Protein AF-A0A945N9F7-F1 (afdb_monomer)

Foldseek 3Di:
DDDDPVVVVVVLVVVLVVLLVLLLVLLLVLVVQQPPDWDDPDPDTHRPSVVSPVSNVVSLVCCCVSVNDVVSVVSVVVSVVVNVVVVVVVVVVVVDDDDPDDDPVQKDADPDWDADPVRDTDHGIDGPDDD

Solvent-accessible surface area (backbone atoms only — not comparable to full-atom values): 7614 Å² total; per-residue (Å²): 135,81,80,54,72,67,61,55,52,55,51,51,52,52,51,49,51,52,46,49,50,52,29,43,50,32,58,49,46,25,64,59,33,46,77,74,38,72,44,75,63,78,99,41,81,42,48,53,19,60,68,34,49,66,53,33,50,52,36,46,52,52,38,26,72,78,66,32,58,72,55,32,53,49,52,53,52,51,44,52,52,50,45,54,50,53,52,48,51,54,50,51,58,69,71,45,80,78,72,86,73,70,58,75,89,52,41,48,75,42,95,57,74,45,77,45,101,85,74,49,71,52,62,55,64,44,69,79,70,85,128

Nearest PDB structures (foldseek):
  8uwu-assembly1_B  TM=6.176E-01  e=3.995E+00  Escherichia coli
  4e2l-assembly1_I  TM=3.633E-01  e=7.028E+00  Escherichia coli O157:H7

Secondary structure (DSSP, 8-state):
-PPPHHHHHHHHHHHHHHHHHHHHHHHHHHHHHHHH-EEEETTEEEEGGGTHHHHHHHHHHHHHHHH-HHHHHHHHHHHHHHHHHHHHHHHHHHHSPPPS---TTTEEEPSS-EE-TTS-EE-SEEES---

Mean predicted aligned error: 11.79 Å

Radius of gyration: 23.75 Å; Cα contacts (8 Å, |Δi|>4): 106; chains: 1; bounding box: 60×36×59 Å

pLDDT: mean 80.87, std 8.67, range [51.22, 93.62]

Structure (mmCIF, N/CA/C/O backbone):
data_AF-A0A945N9F7-F1
#
_entry.id   AF-A0A945N9F7-F1
#
loop_
_atom_site.group_PDB
_atom_site.id
_atom_site.type_symbol
_atom_site.label_atom_id
_atom_site.label_alt_id
_atom_site.label_comp_id
_atom_site.label_asym_id
_atom_site.label_entity_id
_atom_site.label_seq_id
_atom_site.pdbx_PDB_ins_code
_atom_site.Cartn_x
_atom_site.Cartn_y
_atom_site.Cartn_z
_atom_site.occupancy
_atom_site.B_iso_or_equiv
_atom_site.auth_seq_id
_atom_site.auth_comp_id
_atom_site.auth_asym_id
_atom_site.auth_atom_id
_atom_site.pdbx_PDB_model_num
ATOM 1 N N . MET A 1 1 ? -15.989 24.067 27.608 1.00 60.91 1 MET A N 1
ATOM 2 C CA . MET A 1 1 ? -16.682 23.944 26.306 1.00 60.91 1 MET A CA 1
ATOM 3 C C . MET A 1 1 ? -16.408 22.543 25.768 1.00 60.91 1 MET A C 1
ATOM 5 O O . MET A 1 1 ? -15.285 22.273 25.368 1.00 60.91 1 MET A O 1
ATOM 9 N N . GLN A 1 2 ? -17.352 21.604 25.900 1.00 61.91 2 GLN A N 1
ATOM 10 C CA . GLN A 1 2 ? -17.153 20.230 25.415 1.00 61.91 2 GLN A CA 1
ATOM 11 C C . GLN A 1 2 ? -17.240 20.205 23.879 1.00 61.91 2 GLN A C 1
ATOM 13 O O . GLN A 1 2 ? -18.106 20.884 23.323 1.00 61.91 2 GLN A O 1
ATOM 18 N N . PRO A 1 3 ? -16.367 19.462 23.179 1.00 65.94 3 PRO A N 1
ATOM 19 C CA . PRO A 1 3 ? -16.443 19.357 21.728 1.00 65.94 3 PRO A CA 1
ATOM 20 C C . PRO A 1 3 ? -17.775 18.716 21.317 1.00 65.94 3 PRO A C 1
ATOM 22 O O . PRO A 1 3 ? -18.186 17.701 21.880 1.00 65.94 3 PRO A O 1
ATOM 25 N N . SER A 1 4 ? -18.454 19.299 20.325 1.00 77.94 4 SER A N 1
ATOM 26 C CA . SER A 1 4 ? -19.686 18.729 19.771 1.00 77.94 4 SER A CA 1
ATOM 27 C C . SER A 1 4 ? -19.422 17.333 19.193 1.00 77.94 4 SER A C 1
ATOM 29 O O . SER A 1 4 ? -18.360 17.082 18.615 1.00 77.94 4 SER A O 1
ATOM 31 N N . LYS A 1 5 ? -20.394 16.414 19.315 1.00 76.38 5 LYS A N 1
ATOM 32 C CA . LYS A 1 5 ? -20.281 15.018 18.838 1.00 76.38 5 LYS A CA 1
ATOM 33 C C . LYS A 1 5 ? -19.802 14.926 17.379 1.00 76.38 5 LYS A C 1
ATOM 35 O O . LYS A 1 5 ? -19.005 14.052 17.051 1.00 76.38 5 LYS A O 1
ATOM 40 N N . THR A 1 6 ? -20.203 15.873 16.533 1.00 78.06 6 THR A N 1
ATOM 41 C CA . THR A 1 6 ? -19.790 15.985 15.125 1.00 78.06 6 THR A CA 1
ATOM 42 C C . THR A 1 6 ? -18.280 16.179 14.963 1.00 78.06 6 THR A C 1
ATOM 44 O O . THR A 1 6 ? -17.656 15.543 14.118 1.00 78.06 6 THR A O 1
ATOM 47 N N . THR A 1 7 ? -17.659 16.995 15.818 1.00 79.75 7 THR A N 1
ATOM 48 C CA . THR A 1 7 ? -16.208 17.250 15.784 1.00 79.75 7 THR A CA 1
ATOM 49 C C . THR A 1 7 ? -15.402 15.985 16.095 1.00 79.75 7 THR A 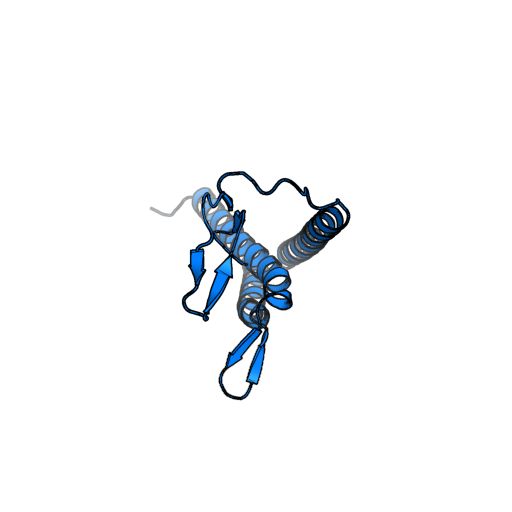C 1
ATOM 51 O O . THR A 1 7 ? -14.342 15.761 15.509 1.00 79.75 7 THR A O 1
ATOM 54 N N . LEU A 1 8 ? -15.905 15.131 16.993 1.00 80.38 8 LEU A N 1
ATOM 55 C CA . LEU A 1 8 ? -15.260 13.861 17.343 1.00 80.38 8 LEU A CA 1
ATOM 56 C C . LEU A 1 8 ? -15.339 12.839 16.200 1.00 80.38 8 LEU A C 1
ATOM 58 O O . LEU A 1 8 ? -14.358 12.142 15.942 1.00 80.38 8 LEU A O 1
ATOM 62 N N . LEU A 1 9 ? -16.468 12.782 15.487 1.00 82.12 9 LEU A N 1
ATOM 63 C CA . LEU A 1 9 ? -16.639 11.898 14.328 1.00 82.12 9 LEU A CA 1
ATOM 64 C C . LEU A 1 9 ? -15.678 12.265 13.193 1.00 82.12 9 LEU A C 1
ATOM 66 O O . LEU A 1 9 ? -14.952 11.400 12.709 1.00 82.12 9 LEU A O 1
ATOM 70 N N . ILE A 1 10 ? -15.578 13.555 12.859 1.00 83.69 10 ILE A N 1
ATOM 71 C CA . ILE A 1 10 ? -14.668 14.050 11.815 1.00 83.69 10 ILE A CA 1
ATOM 72 C C . ILE A 1 10 ? -13.206 13.704 12.139 1.00 83.69 10 ILE A C 1
ATOM 74 O O . ILE A 1 10 ? -12.439 13.327 11.256 1.00 83.69 10 ILE A O 1
ATOM 78 N N . ARG A 1 11 ? -12.791 13.822 13.408 1.00 84.31 11 ARG A N 1
ATOM 79 C CA . ARG A 1 11 ? -11.426 13.460 13.827 1.00 84.31 11 ARG A CA 1
ATOM 80 C C . ARG A 1 11 ? -11.163 11.963 13.674 1.00 84.31 11 ARG A C 1
ATOM 82 O O . ARG A 1 11 ? -10.102 11.598 13.176 1.00 84.31 11 ARG A O 1
ATOM 89 N N . ARG A 1 12 ? -12.123 11.111 14.049 1.00 84.44 12 ARG A N 1
ATOM 90 C CA . ARG A 1 12 ? -12.023 9.655 13.850 1.00 84.44 12 ARG A CA 1
ATOM 91 C C . ARG A 1 12 ? -11.930 9.298 12.370 1.00 84.44 12 ARG A C 1
ATOM 93 O O . ARG A 1 12 ? -11.082 8.503 12.000 1.00 84.44 12 ARG A O 1
ATOM 100 N N . GLU A 1 13 ? -12.728 9.911 11.505 1.00 85.88 13 GLU A N 1
ATOM 101 C CA . GLU A 1 13 ? -12.643 9.644 10.063 1.00 85.88 13 GLU A CA 1
ATOM 102 C C . GLU A 1 13 ? -11.305 10.074 9.457 1.00 85.88 13 GLU A C 1
ATOM 104 O O . GLU A 1 13 ? -10.738 9.337 8.654 1.00 85.88 13 GLU A O 1
ATOM 109 N N . ARG A 1 14 ? -10.738 11.211 9.881 1.00 87.19 14 ARG A N 1
ATOM 110 C CA . ARG A 1 14 ? -9.391 11.610 9.439 1.00 87.19 14 ARG A CA 1
ATOM 111 C C . ARG A 1 14 ? -8.326 10.611 9.870 1.00 87.19 14 ARG A C 1
ATOM 113 O O . ARG A 1 14 ? -7.492 10.235 9.056 1.00 87.19 14 ARG A O 1
ATOM 120 N N . VAL A 1 15 ? -8.355 10.170 11.129 1.00 86.44 15 VAL A N 1
ATOM 121 C CA . VAL A 1 15 ? -7.404 9.164 11.627 1.00 86.44 15 VAL A CA 1
ATOM 122 C C . VAL A 1 15 ? -7.578 7.847 10.871 1.00 86.44 15 VAL A C 1
ATOM 124 O O . VAL A 1 15 ? -6.584 7.243 10.483 1.00 86.44 15 VAL A O 1
ATOM 127 N N . PHE A 1 16 ? -8.818 7.436 10.593 1.00 87.25 16 PHE A N 1
ATOM 128 C CA . PHE A 1 16 ? -9.104 6.266 9.765 1.00 87.25 16 PHE A CA 1
ATOM 129 C C . PHE A 1 16 ? -8.495 6.388 8.367 1.00 87.25 16 PHE A C 1
ATOM 131 O O . PHE A 1 16 ? -7.846 5.452 7.912 1.00 87.25 16 PHE A O 1
ATOM 138 N N . LEU A 1 17 ? -8.678 7.530 7.698 1.00 87.44 17 LEU A N 1
ATOM 139 C CA . LEU A 1 17 ? -8.137 7.779 6.361 1.00 87.44 17 LEU A CA 1
ATOM 140 C C . LEU A 1 17 ? -6.607 7.762 6.350 1.00 87.44 17 LEU A C 1
ATOM 142 O O . LEU A 1 17 ? -6.019 7.135 5.475 1.00 87.44 17 LEU A O 1
ATOM 146 N N . ILE A 1 18 ? -5.967 8.396 7.336 1.00 90.44 18 ILE A N 1
ATOM 147 C CA . ILE A 1 18 ? -4.503 8.409 7.464 1.00 90.44 18 ILE A CA 1
ATOM 148 C C . ILE A 1 18 ? -3.978 6.987 7.680 1.00 90.44 18 ILE A C 1
ATOM 150 O O . ILE A 1 18 ? -3.084 6.547 6.964 1.00 90.44 18 ILE A O 1
ATOM 154 N N . LEU A 1 19 ? -4.563 6.247 8.625 1.00 87.50 19 LEU A N 1
ATOM 155 C CA . LEU A 1 19 ? -4.133 4.889 8.951 1.00 87.50 19 LEU A CA 1
ATOM 156 C C . LEU A 1 19 ? -4.370 3.922 7.781 1.00 87.50 19 LEU A C 1
ATOM 158 O O . LEU A 1 19 ? -3.513 3.100 7.471 1.00 87.50 19 LEU A O 1
ATOM 162 N N . SER A 1 20 ? -5.498 4.077 7.083 1.00 87.31 20 SER A N 1
ATOM 163 C CA . SER A 1 20 ? -5.818 3.320 5.869 1.00 87.31 20 SER A CA 1
ATOM 164 C C . SER A 1 20 ? -4.848 3.634 4.732 1.00 87.31 20 SER A C 1
ATOM 166 O O . SER A 1 20 ? -4.391 2.721 4.054 1.00 87.31 20 SER A O 1
ATOM 168 N N . GLY A 1 21 ? -4.494 4.907 4.536 1.00 90.12 21 GLY A N 1
ATOM 169 C CA . GLY A 1 21 ? -3.524 5.327 3.525 1.00 90.12 21 GLY A CA 1
ATOM 170 C C . GLY A 1 21 ? -2.124 4.777 3.792 1.00 90.12 21 GLY A C 1
ATOM 171 O O . GLY A 1 21 ? -1.503 4.234 2.883 1.00 90.12 21 GLY A O 1
ATOM 172 N N . ILE A 1 22 ? -1.655 4.848 5.044 1.00 90.12 22 ILE A N 1
ATOM 173 C CA . ILE A 1 22 ? -0.368 4.265 5.456 1.00 90.12 22 ILE A CA 1
ATOM 174 C C . ILE A 1 22 ? -0.375 2.751 5.234 1.00 90.12 22 ILE A C 1
ATOM 176 O O . ILE A 1 22 ? 0.571 2.219 4.660 1.00 90.12 22 ILE A O 1
ATOM 180 N N . PHE A 1 23 ? -1.452 2.067 5.631 1.00 90.38 23 PHE A N 1
ATOM 181 C CA . PHE A 1 23 ? -1.603 0.629 5.426 1.00 90.38 23 PHE A CA 1
ATOM 182 C C . PHE A 1 23 ? -1.539 0.246 3.943 1.00 90.38 23 PHE A C 1
ATOM 184 O O . PHE A 1 23 ? -0.736 -0.607 3.570 1.00 90.38 23 PHE A O 1
ATOM 191 N N . LEU A 1 24 ? -2.356 0.884 3.097 1.00 90.50 24 LEU A N 1
ATOM 192 C CA . LEU A 1 24 ? -2.409 0.580 1.666 1.00 90.50 24 LEU A CA 1
ATOM 193 C C . LEU A 1 24 ? -1.063 0.860 0.997 1.00 90.50 24 LEU A C 1
ATOM 195 O O . LEU A 1 24 ? -0.576 0.013 0.256 1.00 90.50 24 LEU A O 1
ATOM 199 N N . CYS A 1 25 ? -0.434 1.994 1.318 1.00 88.75 25 CYS A N 1
ATOM 200 C CA . CYS A 1 25 ? 0.880 2.355 0.795 1.00 88.75 25 CYS A CA 1
ATOM 201 C C . CYS A 1 25 ? 1.949 1.329 1.200 1.00 88.75 25 CYS A C 1
ATOM 203 O O . CYS A 1 25 ? 2.665 0.815 0.342 1.00 88.75 25 CYS A O 1
ATOM 205 N N . ALA A 1 26 ? 2.018 0.959 2.484 1.00 88.00 26 ALA A N 1
ATOM 206 C CA . ALA A 1 26 ? 2.970 -0.036 2.977 1.00 88.00 26 ALA A CA 1
ATOM 207 C C . ALA A 1 26 ? 2.745 -1.420 2.340 1.00 88.00 26 ALA A C 1
ATOM 209 O O . ALA A 1 26 ? 3.708 -2.070 1.933 1.00 88.00 26 ALA A O 1
ATOM 210 N N . MET A 1 27 ? 1.486 -1.843 2.184 1.00 87.81 27 MET A N 1
ATOM 211 C CA . MET A 1 27 ? 1.121 -3.108 1.539 1.00 87.81 27 MET A CA 1
ATOM 212 C C . MET A 1 27 ? 1.518 -3.140 0.057 1.00 87.81 27 MET A C 1
ATOM 214 O O . MET A 1 27 ? 2.014 -4.156 -0.421 1.00 87.81 27 MET A O 1
ATOM 218 N N . THR A 1 28 ? 1.323 -2.047 -0.686 1.00 85.62 28 THR A N 1
ATOM 219 C CA . THR A 1 28 ? 1.747 -1.971 -2.094 1.00 85.62 28 THR A CA 1
ATOM 220 C C . THR A 1 28 ? 3.263 -1.868 -2.237 1.00 85.62 28 THR A C 1
ATOM 222 O O . THR A 1 28 ? 3.848 -2.493 -3.119 1.00 85.62 28 THR A O 1
ATOM 225 N N . MET A 1 29 ? 3.921 -1.122 -1.344 1.00 83.62 29 MET A N 1
ATOM 226 C CA . MET A 1 29 ? 5.372 -0.936 -1.366 1.00 83.62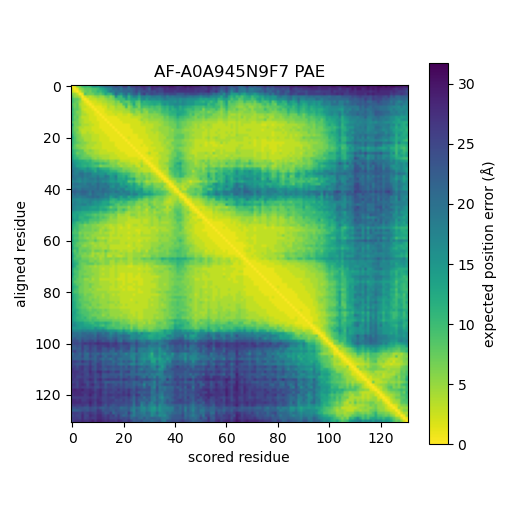 29 MET A CA 1
ATOM 227 C C . MET A 1 29 ? 6.111 -2.245 -1.068 1.00 83.62 29 MET A C 1
ATOM 229 O O . MET A 1 29 ? 7.150 -2.500 -1.670 1.00 83.62 29 MET A O 1
ATOM 233 N N . LEU A 1 30 ? 5.557 -3.094 -0.191 1.00 80.75 30 LEU A N 1
ATOM 234 C CA . LEU A 1 30 ? 6.041 -4.454 0.071 1.00 80.75 30 LEU A CA 1
ATOM 235 C C . LEU A 1 30 ? 6.184 -5.257 -1.229 1.00 80.75 30 LEU A C 1
ATOM 237 O O . LEU A 1 30 ? 7.235 -5.851 -1.464 1.00 80.75 30 LEU A O 1
ATOM 241 N N . ASN A 1 31 ? 5.159 -5.239 -2.082 1.00 78.44 31 ASN A N 1
ATOM 242 C CA . ASN A 1 31 ? 5.161 -6.017 -3.321 1.00 78.44 31 ASN A CA 1
ATOM 243 C C . ASN A 1 31 ? 6.103 -5.434 -4.383 1.00 78.44 31 ASN A C 1
ATOM 245 O O . ASN A 1 31 ? 6.746 -6.191 -5.103 1.00 78.44 31 ASN A O 1
ATOM 249 N N . LEU A 1 32 ? 6.250 -4.106 -4.449 1.00 76.44 32 LEU A N 1
ATOM 250 C CA . LEU A 1 32 ? 7.156 -3.456 -5.403 1.00 76.44 32 LEU A CA 1
ATOM 251 C C . LEU A 1 32 ? 8.638 -3.568 -4.993 1.00 76.44 32 LEU A C 1
ATOM 253 O O . LEU A 1 32 ? 9.497 -3.910 -5.809 1.00 76.44 32 LEU A O 1
ATOM 257 N N . LEU A 1 33 ? 8.955 -3.294 -3.724 1.00 73.81 33 LEU A N 1
ATOM 258 C CA . LEU A 1 33 ? 10.325 -3.339 -3.198 1.00 73.81 33 LEU A CA 1
ATOM 259 C C . LEU A 1 33 ? 10.809 -4.759 -2.909 1.00 73.81 33 LEU A C 1
ATOM 261 O O . LEU A 1 33 ? 12.010 -5.007 -2.969 1.00 73.81 33 LEU A O 1
ATOM 265 N N . GLY A 1 34 ? 9.897 -5.688 -2.613 1.00 66.88 34 GLY A N 1
ATOM 266 C CA . GLY A 1 34 ? 10.231 -7.092 -2.371 1.00 66.88 34 GLY A CA 1
ATOM 267 C C . GLY A 1 34 ? 10.866 -7.787 -3.578 1.00 66.88 34 GLY A C 1
ATOM 268 O O . GLY A 1 34 ? 11.632 -8.725 -3.389 1.00 66.88 34 GLY A O 1
ATOM 269 N N . ILE A 1 35 ? 10.590 -7.307 -4.795 1.00 64.12 35 ILE A N 1
ATOM 270 C CA . ILE A 1 35 ? 11.140 -7.859 -6.043 1.00 64.12 35 ILE A CA 1
ATOM 271 C C . ILE A 1 35 ? 12.430 -7.134 -6.460 1.00 64.12 35 ILE A C 1
ATOM 273 O O . ILE A 1 35 ? 13.320 -7.739 -7.049 1.00 64.12 35 ILE A O 1
ATOM 277 N N . THR A 1 36 ? 12.540 -5.834 -6.174 1.00 66.75 36 THR A N 1
ATOM 278 C CA . THR A 1 36 ? 13.526 -4.952 -6.827 1.00 66.75 36 THR A CA 1
ATOM 279 C C . THR A 1 36 ? 14.753 -4.633 -5.984 1.00 66.75 36 THR A C 1
ATOM 281 O O . THR A 1 36 ? 15.792 -4.269 -6.534 1.00 66.75 36 THR A O 1
ATOM 284 N N . ARG A 1 37 ? 14.665 -4.727 -4.653 1.00 65.56 37 ARG A N 1
ATOM 28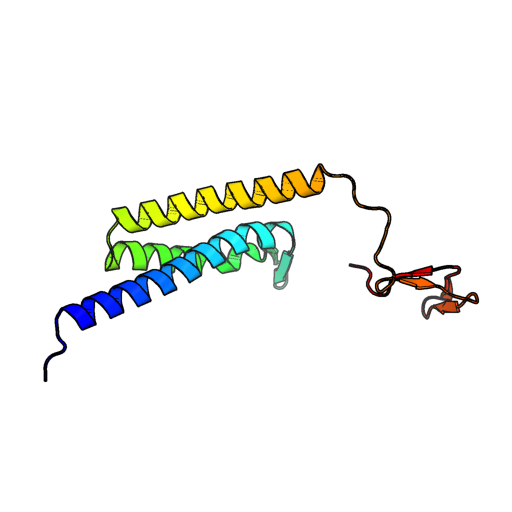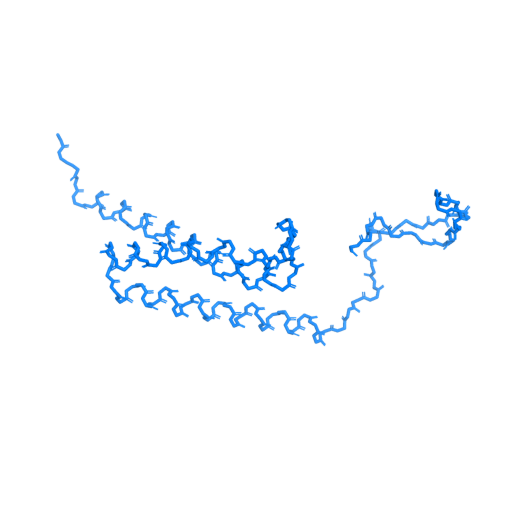5 C CA . ARG A 1 37 ? 15.764 -4.340 -3.766 1.00 65.56 37 ARG A CA 1
ATOM 286 C C . ARG A 1 37 ? 15.971 -5.372 -2.667 1.00 65.56 37 ARG A C 1
ATOM 288 O O . ARG A 1 37 ? 15.110 -5.600 -1.817 1.00 65.56 37 ARG A O 1
ATOM 295 N N . PHE A 1 38 ? 17.177 -5.923 -2.656 1.00 73.69 38 PHE A N 1
ATOM 296 C CA . PHE A 1 38 ? 17.730 -6.689 -1.551 1.00 73.69 38 PHE A CA 1
ATOM 297 C C . PHE A 1 38 ? 18.769 -5.808 -0.854 1.00 73.69 38 PHE A C 1
ATOM 299 O O . PHE A 1 38 ? 19.590 -5.179 -1.519 1.00 73.69 38 PHE A O 1
ATOM 306 N N . ILE A 1 39 ? 18.688 -5.698 0.470 1.00 72.50 39 ILE A N 1
ATOM 307 C CA . ILE A 1 39 ? 19.694 -5.019 1.290 1.00 72.50 39 ILE A CA 1
ATOM 308 C C . ILE A 1 39 ? 20.541 -6.090 1.966 1.00 72.50 39 ILE A C 1
ATOM 310 O O . ILE A 1 39 ? 20.013 -7.042 2.543 1.00 72.50 39 ILE A O 1
ATOM 314 N N . GLU A 1 40 ? 21.855 -5.906 1.939 1.00 71.00 40 GLU A N 1
ATOM 315 C CA . GLU A 1 40 ? 22.775 -6.686 2.758 1.00 71.00 40 GLU A CA 1
ATOM 316 C C . GLU A 1 40 ? 22.893 -6.045 4.143 1.00 71.00 40 GLU A C 1
ATOM 318 O O . GLU A 1 40 ? 23.421 -4.946 4.311 1.00 71.00 40 GLU A O 1
ATOM 323 N N . LEU A 1 41 ? 22.355 -6.727 5.153 1.00 69.06 41 LEU A N 1
ATOM 324 C CA . LEU A 1 41 ? 22.508 -6.384 6.563 1.00 69.06 41 LEU A CA 1
ATOM 325 C C . LEU A 1 41 ? 23.566 -7.320 7.157 1.00 69.06 41 LEU A C 1
ATOM 327 O O . LEU A 1 41 ? 23.256 -8.339 7.779 1.00 69.06 41 LEU A O 1
ATOM 331 N N . GLY A 1 42 ? 24.840 -6.990 6.931 1.00 73.56 42 GLY A N 1
ATOM 332 C CA . GLY A 1 42 ? 25.962 -7.830 7.358 1.00 73.56 42 GLY A CA 1
ATOM 333 C C . GLY A 1 42 ? 25.960 -9.183 6.626 1.00 73.56 42 GLY A C 1
ATOM 334 O O . GLY A 1 42 ? 25.896 -9.180 5.403 1.00 73.56 42 GLY A O 1
ATOM 335 N N . PRO A 1 43 ? 26.014 -10.341 7.317 1.00 76.12 43 PRO A N 1
ATOM 336 C CA . PRO A 1 43 ? 26.027 -11.655 6.663 1.00 76.12 43 PRO A CA 1
ATOM 337 C C . PRO A 1 43 ? 24.655 -12.106 6.127 1.00 76.12 43 PRO A C 1
ATOM 339 O O . PRO A 1 43 ? 24.543 -13.218 5.615 1.00 76.12 43 PRO A O 1
ATOM 342 N N . TRP A 1 44 ? 23.604 -11.289 6.268 1.00 72.50 44 TRP A N 1
ATOM 343 C CA . TRP A 1 44 ? 22.241 -11.638 5.870 1.00 72.50 44 TRP A CA 1
ATOM 344 C C . TRP A 1 44 ? 21.752 -10.748 4.727 1.00 72.50 44 TRP A C 1
ATOM 346 O O . TRP A 1 44 ? 21.701 -9.524 4.852 1.00 72.50 44 TRP A O 1
ATOM 356 N N . THR A 1 45 ? 21.318 -11.370 3.634 1.00 73.69 45 THR A N 1
ATOM 357 C CA . THR A 1 45 ? 20.627 -10.693 2.533 1.00 73.69 45 THR A CA 1
ATOM 358 C C . THR A 1 45 ? 19.132 -10.652 2.844 1.00 73.69 45 THR A C 1
ATOM 360 O O . THR A 1 45 ? 18.466 -11.688 2.859 1.00 73.69 45 THR A O 1
ATOM 363 N N . LEU A 1 46 ? 18.589 -9.466 3.126 1.00 74.75 46 LEU A N 1
ATOM 364 C CA . LEU A 1 46 ? 17.171 -9.280 3.435 1.00 74.75 46 LEU A CA 1
ATOM 365 C C . LEU A 1 46 ? 16.479 -8.539 2.289 1.00 74.75 46 LEU A C 1
ATOM 367 O O . LEU A 1 46 ? 16.951 -7.503 1.820 1.00 74.75 46 LEU A O 1
ATOM 371 N N . ALA A 1 47 ? 15.317 -9.028 1.859 1.00 76.62 47 ALA A N 1
ATOM 372 C CA . ALA A 1 47 ? 14.469 -8.264 0.954 1.00 76.62 47 ALA A CA 1
ATOM 373 C C . ALA A 1 47 ? 13.974 -6.995 1.666 1.00 76.62 47 ALA A C 1
ATOM 375 O O . ALA A 1 47 ? 13.436 -7.068 2.774 1.00 76.62 47 ALA A O 1
ATOM 376 N N . VAL A 1 48 ? 14.096 -5.831 1.022 1.00 76.94 48 VAL A N 1
ATOM 377 C CA . VAL A 1 48 ? 13.632 -4.548 1.592 1.00 76.94 48 VAL A CA 1
ATOM 378 C C . VAL A 1 48 ? 12.143 -4.576 1.910 1.00 76.94 48 VAL A C 1
ATOM 380 O O . VAL A 1 48 ? 11.694 -3.935 2.860 1.00 76.94 48 VAL A O 1
ATOM 383 N N . GLY A 1 49 ? 11.388 -5.381 1.161 1.00 72.81 49 GLY A N 1
ATOM 384 C CA . GLY A 1 49 ? 9.971 -5.622 1.402 1.00 72.81 49 GLY A CA 1
ATOM 385 C C . GLY A 1 49 ? 9.650 -6.086 2.829 1.00 72.81 49 GLY A C 1
ATOM 386 O O . GLY A 1 49 ? 8.570 -5.793 3.322 1.00 72.81 49 GLY A O 1
ATOM 387 N N . VAL A 1 50 ? 10.574 -6.713 3.561 1.00 78.25 50 VAL A N 1
ATOM 388 C CA . VAL A 1 50 ? 10.300 -7.167 4.937 1.00 78.25 50 VAL A CA 1
ATOM 389 C C . VAL A 1 50 ? 10.044 -5.995 5.901 1.00 78.25 50 VAL A C 1
ATOM 391 O O . VAL A 1 50 ? 9.277 -6.140 6.852 1.00 78.25 50 VAL A O 1
ATOM 394 N N . LEU A 1 51 ? 10.616 -4.811 5.647 1.00 80.19 51 LEU A N 1
ATOM 395 C CA . LEU A 1 51 ? 10.483 -3.636 6.523 1.00 80.19 51 LEU A CA 1
ATOM 396 C C . LEU A 1 51 ? 9.040 -3.101 6.650 1.00 80.19 51 LEU A C 1
ATOM 398 O O . LEU A 1 51 ? 8.634 -2.759 7.759 1.00 80.19 51 LEU A O 1
ATOM 402 N N . PRO A 1 52 ? 8.237 -3.027 5.574 1.00 82.56 52 PRO A N 1
ATOM 403 C CA . PRO A 1 52 ? 6.810 -2.721 5.668 1.00 82.56 52 PRO A CA 1
ATOM 404 C C . PRO A 1 52 ? 5.968 -3.687 6.515 1.00 82.56 52 PRO A C 1
ATOM 406 O O . PRO A 1 52 ? 4.884 -3.306 6.961 1.00 82.56 52 PRO A O 1
ATOM 409 N N . TYR A 1 53 ? 6.414 -4.925 6.752 1.00 83.62 53 TYR A N 1
ATOM 410 C CA . TYR A 1 53 ? 5.572 -5.968 7.348 1.00 83.62 53 TYR A CA 1
ATOM 411 C C . TYR A 1 53 ? 5.083 -5.617 8.771 1.00 83.62 53 TYR A C 1
ATOM 413 O O . TYR A 1 53 ? 3.866 -5.609 8.988 1.00 83.62 53 TYR A O 1
ATOM 421 N N . PRO A 1 54 ? 5.949 -5.204 9.723 1.00 86.12 54 PRO A N 1
ATOM 422 C CA . PRO A 1 54 ? 5.507 -4.760 11.049 1.00 86.12 54 PRO A CA 1
ATOM 423 C C . PRO A 1 54 ? 4.574 -3.544 10.999 1.00 86.12 54 PRO A C 1
ATOM 425 O O . PRO A 1 54 ? 3.647 -3.443 11.800 1.00 86.12 54 PRO A O 1
ATOM 428 N N . ILE A 1 55 ? 4.779 -2.641 10.032 1.00 86.75 55 ILE A N 1
ATOM 429 C CA . ILE A 1 55 ? 3.938 -1.451 9.850 1.00 86.75 55 ILE A CA 1
ATOM 430 C C . ILE A 1 55 ? 2.533 -1.866 9.410 1.00 86.75 55 ILE A C 1
ATOM 432 O O . ILE A 1 55 ? 1.547 -1.401 9.981 1.00 86.75 55 ILE A O 1
ATOM 436 N N . THR A 1 56 ? 2.422 -2.765 8.427 1.00 88.56 56 THR A N 1
ATOM 437 C CA . THR A 1 56 ? 1.119 -3.260 7.955 1.00 88.56 56 THR A CA 1
ATOM 438 C C . THR A 1 56 ? 0.364 -4.026 9.040 1.00 88.56 56 THR A C 1
ATOM 440 O O . THR A 1 56 ? -0.845 -3.827 9.184 1.00 88.56 56 THR A O 1
ATOM 443 N N . PHE A 1 57 ? 1.062 -4.829 9.851 1.00 87.62 57 PHE A N 1
ATOM 444 C CA . PHE A 1 57 ? 0.466 -5.538 10.983 1.00 87.62 57 PHE A CA 1
ATOM 445 C C . PHE A 1 57 ? -0.074 -4.562 12.033 1.00 87.62 57 PHE A C 1
ATOM 447 O O . PHE A 1 57 ? -1.258 -4.622 12.358 1.00 87.62 57 PHE A O 1
ATOM 454 N N . LEU A 1 58 ? 0.746 -3.602 12.477 1.00 88.81 58 LEU A N 1
ATOM 455 C CA . LEU A 1 58 ? 0.343 -2.581 13.449 1.00 88.81 58 LEU A CA 1
ATOM 456 C C . LEU A 1 58 ? -0.846 -1.752 12.946 1.00 88.81 58 LEU A C 1
ATOM 458 O O . LEU A 1 58 ? -1.790 -1.496 13.691 1.00 88.81 58 LEU A O 1
ATOM 462 N N . CYS A 1 59 ? -0.828 -1.344 11.673 1.00 87.50 59 CYS A N 1
ATOM 463 C CA . CYS A 1 59 ? -1.935 -0.588 11.097 1.00 87.50 59 CYS A CA 1
ATOM 464 C C . CYS A 1 59 ? -3.219 -1.421 11.059 1.00 87.50 59 CYS A C 1
ATOM 466 O O . CYS A 1 59 ? -4.280 -0.914 11.412 1.00 87.50 59 CYS A O 1
ATOM 468 N N . THR A 1 60 ? -3.140 -2.692 10.661 1.00 88.38 60 THR A N 1
ATOM 469 C CA . THR A 1 60 ? -4.315 -3.575 10.605 1.00 88.38 60 THR A CA 1
ATOM 470 C C . THR A 1 60 ? -4.894 -3.815 11.996 1.00 88.38 60 THR A C 1
ATOM 472 O O . THR A 1 60 ? -6.115 -3.759 12.161 1.00 88.38 60 THR A O 1
ATOM 475 N N . ASP A 1 61 ? -4.028 -4.019 12.990 1.00 88.69 61 ASP A N 1
ATOM 476 C CA . ASP A 1 61 ? -4.407 -4.219 14.387 1.00 88.69 61 ASP A CA 1
ATOM 477 C C . ASP A 1 61 ? -5.159 -2.991 14.926 1.00 88.69 61 ASP A C 1
ATOM 479 O O . ASP A 1 61 ? -6.338 -3.091 15.281 1.00 88.69 61 ASP A O 1
ATOM 483 N N . LEU A 1 62 ? -4.560 -1.799 14.794 1.00 87.94 62 LEU A N 1
ATOM 484 C CA . LEU A 1 62 ? -5.166 -0.519 15.179 1.00 87.94 62 LEU A CA 1
ATOM 485 C C . LEU A 1 62 ? -6.482 -0.229 14.441 1.00 87.94 62 LEU A C 1
ATOM 487 O O . LEU A 1 62 ? -7.438 0.259 15.045 1.00 87.94 62 LEU A O 1
ATOM 491 N N . VAL A 1 63 ? -6.574 -0.515 13.135 1.00 88.31 63 VAL A N 1
ATOM 492 C CA . VAL A 1 63 ? -7.828 -0.327 12.382 1.00 88.31 63 VAL A CA 1
ATOM 493 C C . VAL A 1 63 ? -8.915 -1.261 12.917 1.00 88.31 63 VAL A C 1
ATOM 495 O O . VAL A 1 63 ? -10.067 -0.843 13.071 1.00 88.31 63 VAL A O 1
ATOM 498 N N . SER A 1 64 ? -8.563 -2.514 13.208 1.00 88.88 64 SER A N 1
ATOM 499 C CA . SER A 1 64 ? -9.509 -3.515 13.695 1.00 88.88 64 SER A CA 1
ATOM 500 C C . SER A 1 64 ? -10.034 -3.196 15.097 1.00 88.88 64 SER A C 1
ATOM 502 O O . SER A 1 64 ? -11.227 -3.392 15.343 1.00 88.88 64 SER A O 1
ATOM 504 N N . GLU A 1 65 ? -9.192 -2.624 15.962 1.00 88.69 65 GLU A N 1
ATOM 505 C CA . GLU A 1 65 ? -9.538 -2.232 17.329 1.00 88.69 65 GLU A CA 1
ATOM 506 C C . GLU A 1 65 ? -10.344 -0.920 17.369 1.00 88.69 65 GLU A C 1
ATOM 508 O O . GLU A 1 65 ? -11.399 -0.847 18.001 1.00 88.69 65 GLU A O 1
ATOM 513 N N . LEU A 1 66 ? -9.917 0.112 16.630 1.00 86.31 66 LEU A N 1
ATOM 514 C CA . LEU A 1 66 ? -10.525 1.451 16.679 1.00 86.31 66 LEU A CA 1
ATOM 515 C C . LEU A 1 66 ? -11.803 1.596 15.833 1.00 86.31 66 LEU A C 1
ATOM 517 O O . LEU A 1 66 ? -12.668 2.432 16.140 1.00 86.31 66 LEU A O 1
ATOM 521 N N . TYR A 1 67 ? -11.912 0.833 14.740 1.00 83.44 67 TYR A N 1
ATOM 522 C CA . TYR A 1 67 ? -12.987 0.959 13.741 1.00 83.44 67 TYR A CA 1
ATOM 523 C C . TYR A 1 67 ? -13.754 -0.342 13.492 1.00 83.44 67 TYR A C 1
ATOM 525 O O . TYR A 1 67 ? -14.759 -0.336 12.773 1.00 83.44 67 TYR A O 1
ATOM 533 N N . GLY A 1 68 ? -13.325 -1.437 14.117 1.00 88.88 68 GLY A N 1
ATOM 534 C CA . GLY A 1 68 ? -13.983 -2.731 14.066 1.00 88.88 68 GLY A CA 1
ATOM 535 C C . GLY A 1 68 ? -13.518 -3.624 12.914 1.00 88.88 68 GLY A C 1
ATOM 536 O O . GLY A 1 68 ? -13.150 -3.182 11.822 1.00 88.88 68 GLY A O 1
ATOM 537 N N . ARG A 1 69 ? -13.639 -4.936 13.139 1.00 88.19 69 ARG A N 1
ATOM 538 C CA . ARG A 1 69 ? -13.203 -6.001 12.217 1.00 88.19 69 ARG A CA 1
ATOM 539 C C . ARG A 1 69 ? -13.766 -5.909 10.800 1.00 88.19 69 ARG A C 1
ATOM 541 O O . ARG A 1 69 ? -13.052 -6.204 9.849 1.00 88.19 69 ARG A O 1
ATOM 548 N N . ARG A 1 70 ? -15.027 -5.492 10.627 1.00 88.62 70 ARG A N 1
ATOM 549 C CA . ARG A 1 70 ? -15.643 -5.398 9.286 1.00 88.62 70 ARG A CA 1
ATOM 550 C C . ARG A 1 70 ? -14.917 -4.391 8.393 1.00 88.62 70 ARG A C 1
ATOM 552 O O . ARG A 1 70 ? -14.679 -4.685 7.226 1.00 88.62 70 ARG A O 1
ATOM 559 N N . ARG A 1 71 ? -14.551 -3.225 8.941 1.00 86.81 71 ARG A N 1
ATOM 560 C CA . ARG A 1 71 ? -13.835 -2.185 8.187 1.00 86.81 71 ARG A CA 1
ATOM 561 C C . ARG A 1 71 ? -12.383 -2.576 7.929 1.00 86.81 71 ARG A C 1
ATOM 563 O O . ARG A 1 71 ? -11.905 -2.348 6.825 1.00 86.81 71 ARG A O 1
ATOM 570 N N . ALA A 1 72 ? -11.728 -3.220 8.896 1.00 89.50 72 ALA A N 1
ATOM 571 C CA . ALA A 1 72 ? -10.384 -3.767 8.707 1.00 89.50 72 ALA A CA 1
ATOM 572 C C . ALA A 1 72 ? -10.346 -4.813 7.578 1.00 89.50 72 ALA A C 1
ATOM 574 O O . ALA A 1 72 ? -9.540 -4.693 6.662 1.00 89.50 72 ALA A O 1
ATOM 575 N N . ASN A 1 73 ? -11.273 -5.777 7.571 1.00 89.25 73 ASN A N 1
ATOM 576 C CA . ASN A 1 73 ? -11.344 -6.784 6.506 1.00 89.25 73 ASN A CA 1
ATOM 577 C C . ASN A 1 73 ? -11.609 -6.165 5.130 1.00 89.25 73 ASN A C 1
ATOM 579 O O . ASN A 1 73 ? -11.011 -6.591 4.144 1.00 89.25 73 ASN A O 1
ATOM 583 N N . PHE A 1 74 ? -12.479 -5.152 5.055 1.00 91.00 74 PHE A N 1
ATOM 584 C CA . PHE A 1 74 ? -12.703 -4.421 3.809 1.00 91.00 74 PHE A CA 1
ATOM 585 C C . PHE A 1 74 ? -11.421 -3.738 3.319 1.00 91.00 74 PHE A C 1
ATOM 587 O O . PHE A 1 74 ? -11.073 -3.878 2.152 1.00 91.00 74 PHE A O 1
ATOM 594 N N . LEU A 1 75 ? -10.687 -3.065 4.212 1.00 90.38 75 LEU A N 1
ATOM 595 C CA . LEU A 1 75 ? -9.424 -2.400 3.890 1.00 90.38 75 LEU A CA 1
ATOM 596 C C . LEU A 1 75 ? -8.370 -3.387 3.362 1.00 90.38 75 LEU A C 1
ATOM 598 O O . LEU A 1 75 ? -7.743 -3.122 2.339 1.00 90.38 75 LEU A O 1
ATOM 602 N N . VAL A 1 76 ? -8.213 -4.540 4.019 1.00 89.94 76 VAL A N 1
ATOM 603 C CA . VAL A 1 76 ? -7.280 -5.598 3.595 1.00 89.94 76 VAL A CA 1
ATOM 604 C C . VAL A 1 76 ? -7.678 -6.168 2.232 1.00 89.94 76 VAL A C 1
ATOM 606 O O . VAL A 1 76 ? -6.835 -6.303 1.349 1.00 89.94 76 VAL A O 1
ATOM 609 N N . THR A 1 77 ? -8.968 -6.451 2.027 1.00 91.44 77 THR A N 1
ATOM 610 C CA . THR A 1 77 ? -9.483 -6.963 0.744 1.00 91.44 77 THR A CA 1
ATOM 611 C C . THR A 1 77 ? -9.280 -5.944 -0.377 1.00 91.44 77 THR A C 1
ATOM 613 O O . THR A 1 77 ? -8.861 -6.300 -1.475 1.00 91.44 77 THR A O 1
ATOM 616 N N . PHE A 1 78 ? -9.522 -4.663 -0.095 1.00 92.62 78 PHE A N 1
ATOM 617 C CA . PHE A 1 78 ? -9.292 -3.582 -1.046 1.00 92.62 78 PHE A CA 1
ATOM 618 C C . PHE A 1 78 ? -7.807 -3.456 -1.407 1.00 92.62 78 PHE A C 1
ATOM 620 O O . PHE A 1 78 ? -7.476 -3.364 -2.586 1.00 92.62 78 PHE A O 1
ATOM 627 N N . GLY A 1 79 ? -6.909 -3.530 -0.420 1.00 91.00 79 GLY A N 1
ATOM 628 C CA . GLY A 1 79 ? -5.463 -3.539 -0.653 1.00 91.00 79 GLY A CA 1
ATOM 629 C C . GLY A 1 79 ? -4.988 -4.746 -1.467 1.00 91.00 79 GLY A C 1
ATOM 630 O O . GLY A 1 79 ? -4.128 -4.606 -2.336 1.00 91.00 79 GLY A O 1
ATOM 631 N N . LEU A 1 80 ? -5.587 -5.921 -1.258 1.00 90.06 80 LEU A N 1
ATOM 632 C CA . LEU A 1 80 ? -5.325 -7.105 -2.076 1.00 90.06 80 LEU A CA 1
ATOM 633 C C . LEU A 1 80 ? -5.755 -6.882 -3.537 1.00 90.06 80 LEU A C 1
ATOM 635 O O . LEU A 1 80 ? -4.962 -7.117 -4.446 1.00 90.06 80 LEU A O 1
ATOM 639 N N . CYS A 1 81 ? -6.967 -6.367 -3.770 1.00 93.62 81 CYS A N 1
ATOM 640 C CA . CYS A 1 81 ? -7.434 -6.006 -5.114 1.00 93.62 81 CYS A CA 1
ATOM 641 C C . CYS A 1 81 ? -6.525 -4.967 -5.786 1.00 93.62 81 CYS A C 1
ATOM 643 O O . CYS A 1 81 ? -6.220 -5.095 -6.970 1.00 93.62 81 CYS A O 1
ATOM 645 N N . LEU A 1 82 ? -6.058 -3.964 -5.036 1.00 92.25 82 LEU A N 1
ATOM 646 C CA . LEU A 1 82 ? -5.142 -2.943 -5.546 1.00 92.25 82 LEU A CA 1
ATOM 647 C C . LEU A 1 82 ? -3.814 -3.554 -6.015 1.00 92.25 82 LEU A C 1
ATOM 649 O O . LEU A 1 82 ? -3.265 -3.143 -7.031 1.00 92.25 82 LEU A O 1
ATOM 653 N N . ASN A 1 83 ? -3.314 -4.566 -5.304 1.00 89.06 83 ASN A N 1
ATOM 654 C CA . ASN A 1 83 ? -2.101 -5.270 -5.706 1.00 89.06 83 ASN A CA 1
ATOM 655 C C . ASN A 1 83 ? -2.290 -6.073 -6.992 1.00 89.06 83 ASN A C 1
ATOM 657 O O . ASN A 1 83 ? -1.439 -6.000 -7.873 1.00 89.06 83 ASN A O 1
ATOM 661 N N . PHE A 1 84 ? -3.419 -6.769 -7.152 1.00 90.62 84 PHE A N 1
ATOM 662 C CA . PHE A 1 84 ? -3.746 -7.408 -8.431 1.00 90.62 84 PHE A CA 1
ATOM 663 C C . PHE A 1 84 ? -3.842 -6.394 -9.573 1.00 90.62 84 PHE A C 1
ATOM 665 O O . PHE A 1 84 ? -3.373 -6.669 -10.674 1.00 90.62 84 PHE A O 1
ATOM 672 N N . PHE A 1 85 ? -4.397 -5.210 -9.308 1.00 91.31 85 PHE A N 1
ATOM 673 C CA . PHE A 1 85 ? -4.457 -4.129 -10.285 1.00 91.31 85 PHE A CA 1
ATOM 674 C C . PHE A 1 85 ? -3.054 -3.667 -10.705 1.00 91.31 85 PHE A C 1
ATOM 676 O O . PHE A 1 85 ? -2.757 -3.646 -11.895 1.00 91.31 85 PHE A O 1
ATOM 683 N N . ILE A 1 86 ? -2.162 -3.383 -9.749 1.00 88.44 86 ILE A N 1
ATOM 684 C CA . ILE A 1 86 ? -0.768 -2.993 -10.032 1.00 88.44 86 ILE A CA 1
ATOM 685 C 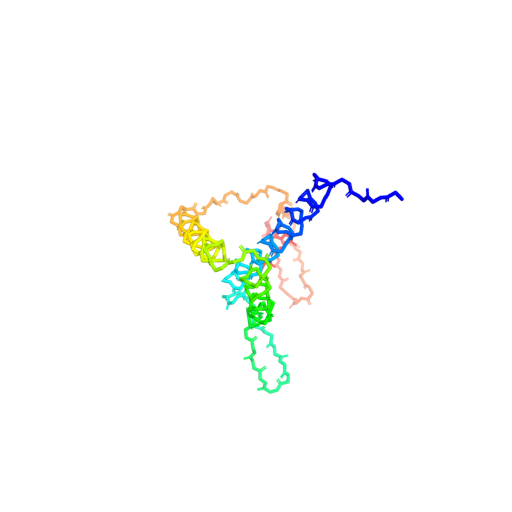C . ILE A 1 86 ? -0.048 -4.079 -10.838 1.00 88.44 86 ILE A C 1
ATOM 687 O O . ILE A 1 86 ? 0.558 -3.775 -11.864 1.00 88.44 86 ILE A O 1
ATOM 691 N N . LEU A 1 87 ? -0.154 -5.343 -10.419 1.00 87.50 87 LEU A N 1
ATOM 692 C CA . LEU A 1 87 ? 0.440 -6.471 -11.139 1.00 87.50 87 LEU A CA 1
ATOM 693 C C . LEU A 1 87 ? -0.111 -6.590 -12.566 1.00 87.50 87 LEU A C 1
ATOM 695 O O . LEU A 1 87 ? 0.652 -6.853 -13.490 1.00 87.50 87 LEU A O 1
ATOM 699 N N . GLY A 1 88 ? -1.407 -6.338 -12.765 1.00 90.44 88 GLY A N 1
ATOM 700 C CA . GLY A 1 88 ? -2.027 -6.298 -14.089 1.00 90.44 88 GLY A CA 1
ATOM 701 C C . GLY A 1 88 ? -1.441 -5.209 -14.990 1.00 90.44 88 GLY A C 1
ATOM 702 O O . GLY A 1 88 ? -1.140 -5.477 -16.150 1.00 90.44 88 GLY A O 1
ATOM 703 N N . PHE A 1 89 ? -1.210 -4.004 -14.458 1.00 88.31 89 PHE A N 1
ATOM 704 C CA . PHE A 1 89 ? -0.558 -2.921 -15.204 1.00 88.31 89 PHE A CA 1
ATOM 705 C C . PHE A 1 89 ? 0.911 -3.213 -15.503 1.00 88.31 89 PHE A C 1
ATOM 707 O O . PHE A 1 89 ? 1.362 -2.936 -16.610 1.00 88.31 89 PHE A O 1
ATOM 714 N N . MET A 1 90 ? 1.650 -3.798 -14.557 1.00 85.75 90 MET A N 1
ATOM 715 C CA . MET A 1 90 ? 3.034 -4.220 -14.794 1.00 85.75 90 MET A CA 1
ATOM 716 C C . MET A 1 90 ? 3.107 -5.296 -15.881 1.00 85.75 90 MET A C 1
ATOM 718 O O . MET A 1 90 ? 3.947 -5.215 -16.773 1.00 85.75 90 MET A O 1
ATOM 722 N N . TRP A 1 91 ? 2.197 -6.273 -15.845 1.00 87.50 91 TRP A N 1
ATOM 723 C CA . TRP A 1 91 ? 2.100 -7.309 -16.870 1.00 87.50 91 TRP A CA 1
ATOM 724 C C . TRP A 1 91 ? 1.767 -6.721 -18.244 1.00 87.50 91 TRP A C 1
ATOM 726 O O . TRP A 1 91 ? 2.419 -7.064 -19.226 1.00 87.50 91 TRP A O 1
ATOM 736 N N . LEU A 1 92 ? 0.809 -5.793 -18.308 1.00 89.88 92 LEU A N 1
ATOM 737 C CA . LEU A 1 92 ? 0.440 -5.110 -19.547 1.00 89.88 92 LEU A CA 1
ATOM 738 C C . LEU A 1 92 ? 1.604 -4.267 -20.086 1.00 89.88 92 LEU A C 1
ATOM 740 O O . LEU A 1 92 ? 1.899 -4.330 -21.274 1.00 89.88 92 LEU A O 1
ATOM 744 N N . GLY A 1 93 ? 2.304 -3.536 -19.216 1.00 85.31 93 GLY A N 1
ATOM 745 C CA . GLY A 1 93 ? 3.491 -2.764 -19.581 1.00 85.31 93 GLY A CA 1
ATOM 746 C C . GLY A 1 93 ? 4.613 -3.633 -20.150 1.00 85.31 93 GLY A C 1
ATOM 747 O O . GLY A 1 93 ? 5.253 -3.229 -21.110 1.00 85.31 93 GLY A O 1
ATOM 748 N N . ASN A 1 94 ? 4.806 -4.841 -19.614 1.00 83.12 94 ASN A N 1
ATOM 749 C CA . ASN A 1 94 ? 5.776 -5.803 -20.143 1.00 83.12 94 ASN A CA 1
ATOM 750 C C . ASN A 1 94 ? 5.302 -6.503 -21.432 1.00 83.12 94 ASN A C 1
ATOM 752 O O . ASN A 1 94 ? 6.121 -6.951 -22.226 1.00 83.12 94 ASN A O 1
ATOM 756 N N . ALA A 1 95 ? 3.989 -6.643 -21.631 1.00 88.94 95 ALA A N 1
ATOM 757 C CA . ALA A 1 95 ? 3.422 -7.229 -22.845 1.00 88.94 95 ALA A CA 1
ATOM 758 C C . ALA A 1 95 ? 3.480 -6.271 -24.046 1.00 88.94 95 ALA A C 1
ATOM 760 O O . ALA A 1 95 ? 3.469 -6.722 -25.193 1.00 88.94 95 ALA A O 1
ATOM 761 N N . LEU A 1 96 ? 3.521 -4.960 -23.797 1.00 85.38 96 LEU A N 1
ATOM 762 C CA . LEU A 1 96 ? 3.695 -3.957 -24.839 1.00 85.38 96 LEU A CA 1
ATOM 763 C C . LEU A 1 96 ? 5.170 -3.880 -25.267 1.00 85.38 96 LEU A C 1
ATOM 765 O O . LEU A 1 96 ? 6.055 -3.887 -24.410 1.00 85.38 96 LEU A O 1
ATOM 769 N N . PRO A 1 97 ? 5.456 -3.782 -26.578 1.00 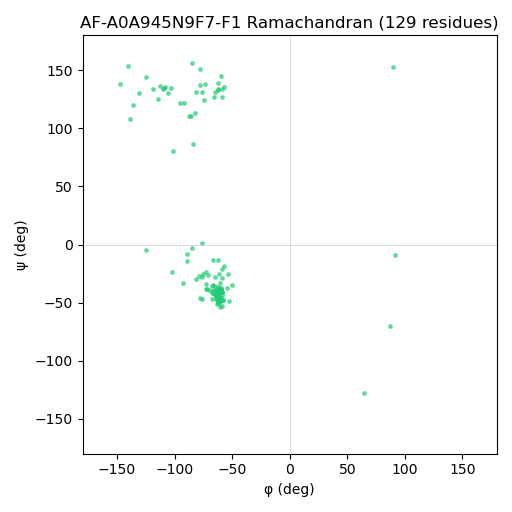75.81 97 PRO A N 1
ATOM 770 C CA . PRO A 1 97 ? 6.821 -3.604 -27.049 1.00 75.81 97 PRO A CA 1
ATOM 771 C C . PRO A 1 97 ? 7.380 -2.282 -26.520 1.00 75.81 97 PRO A C 1
ATOM 773 O O . PRO A 1 97 ? 6.720 -1.241 -26.597 1.00 75.81 97 PRO A O 1
ATOM 776 N N . ALA A 1 98 ? 8.603 -2.327 -25.992 1.00 71.94 98 ALA A N 1
ATOM 777 C CA . ALA A 1 98 ? 9.327 -1.121 -25.627 1.00 71.94 98 ALA A CA 1
ATOM 778 C C . ALA A 1 98 ? 9.498 -0.248 -26.877 1.00 71.94 98 ALA A C 1
ATOM 780 O O . ALA A 1 98 ? 9.850 -0.743 -27.949 1.00 71.94 98 ALA A O 1
ATOM 781 N N . ALA A 1 99 ? 9.219 1.047 -26.753 1.00 72.88 99 ALA A N 1
ATOM 782 C CA . ALA A 1 99 ? 9.488 1.970 -27.841 1.00 72.88 99 ALA A CA 1
ATOM 783 C C . ALA A 1 99 ? 11.008 2.060 -28.053 1.00 72.88 99 ALA A C 1
ATOM 785 O O . ALA A 1 99 ? 11.736 2.375 -27.118 1.00 72.88 99 ALA A O 1
ATOM 786 N N . GLU A 1 100 ? 11.473 1.836 -29.285 1.00 61.91 100 GLU A N 1
ATOM 787 C CA . GLU A 1 100 ? 12.881 2.041 -29.680 1.00 61.91 100 GLU A CA 1
ATOM 788 C C . GLU A 1 100 ? 13.296 3.521 -29.633 1.00 61.91 100 GLU A C 1
ATOM 790 O O . GLU A 1 100 ? 14.473 3.858 -29.699 1.00 61.91 100 GLU A O 1
ATOM 795 N N . ILE A 1 101 ? 12.325 4.429 -29.523 1.00 63.00 101 ILE A N 1
ATOM 796 C CA . ILE A 1 101 ? 12.570 5.863 -29.447 1.00 63.00 101 ILE A CA 1
ATOM 797 C C . ILE A 1 101 ? 12.867 6.211 -27.984 1.00 63.00 101 ILE A C 1
ATOM 799 O O . ILE A 1 101 ? 11.964 6.599 -27.239 1.00 63.00 101 ILE A O 1
ATOM 803 N N . GLN A 1 102 ? 14.135 6.096 -27.564 1.00 62.19 102 GLN A N 1
ATOM 804 C CA . GLN A 1 102 ? 14.595 6.840 -26.390 1.00 62.19 102 GLN A CA 1
ATOM 805 C C . GLN A 1 102 ? 14.344 8.327 -26.637 1.00 62.19 102 GLN A C 1
ATOM 807 O O . GLN A 1 102 ? 14.606 8.864 -27.718 1.00 62.19 102 GLN A O 1
ATOM 812 N N . ALA A 1 103 ? 13.810 9.012 -25.630 1.00 70.19 103 ALA A N 1
ATOM 813 C CA . ALA A 1 103 ? 13.534 10.425 -25.767 1.00 70.19 103 ALA A CA 1
ATOM 814 C C . ALA A 1 103 ? 14.853 11.192 -26.005 1.00 70.19 103 ALA A C 1
ATOM 816 O O . ALA A 1 103 ? 15.849 10.907 -25.340 1.00 70.19 103 ALA A O 1
ATOM 817 N N . PRO A 1 104 ? 14.887 12.190 -26.907 1.00 68.19 104 PRO A N 1
ATOM 818 C CA . PRO A 1 104 ? 16.131 12.837 -27.343 1.00 68.19 104 PRO A CA 1
ATOM 819 C C . PRO A 1 104 ? 16.896 13.552 -26.217 1.00 68.19 104 PRO A C 1
ATOM 821 O O . PRO A 1 104 ? 18.056 13.902 -26.385 1.00 68.19 104 PRO A O 1
ATOM 824 N N . TRP A 1 105 ? 16.264 13.761 -25.061 1.00 74.31 105 TRP A N 1
ATOM 825 C CA . TRP A 1 105 ? 16.873 14.328 -23.856 1.00 74.31 105 TRP A CA 1
ATOM 826 C C . TRP A 1 105 ? 17.506 13.284 -22.918 1.00 74.31 105 TRP A C 1
ATOM 828 O O . TRP A 1 105 ? 18.177 13.671 -21.968 1.00 74.31 105 TRP A O 1
ATOM 838 N N . GLN A 1 106 ? 17.320 11.980 -23.159 1.00 72.00 106 GLN A N 1
ATOM 839 C CA . GLN A 1 106 ? 18.014 10.901 -22.436 1.00 72.00 106 GLN A CA 1
ATOM 840 C C . GLN A 1 106 ? 19.344 10.511 -23.080 1.00 72.00 106 GLN A C 1
ATOM 842 O O . GLN A 1 106 ? 20.155 9.830 -22.451 1.00 72.00 106 GLN A O 1
ATOM 847 N N . THR A 1 107 ? 19.580 10.945 -24.316 1.00 74.81 107 THR A N 1
ATOM 848 C CA . THR A 1 107 ? 20.733 10.519 -25.099 1.00 74.81 107 THR A CA 1
ATOM 849 C C . THR A 1 107 ? 21.462 11.701 -25.708 1.00 74.81 107 THR A C 1
ATOM 851 O O . THR A 1 107 ? 20.848 12.535 -26.371 1.00 74.81 107 THR A O 1
ATOM 854 N N . LEU A 1 108 ? 22.778 1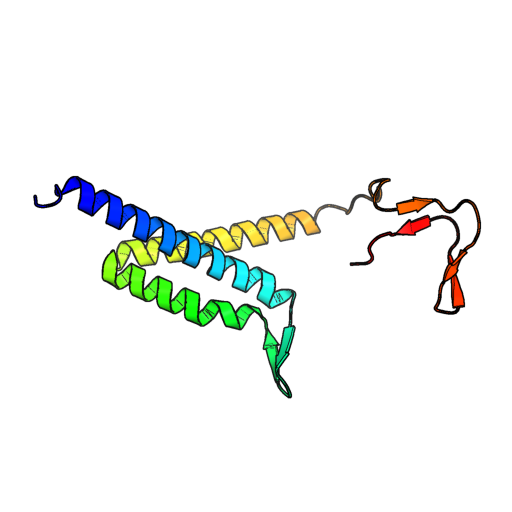1.745 -25.541 1.00 75.56 108 LEU A N 1
ATOM 855 C CA . LEU A 1 108 ? 23.631 12.723 -26.202 1.00 75.56 108 LEU A CA 1
ATOM 856 C C . LEU A 1 108 ? 24.210 12.121 -27.478 1.00 75.56 108 LEU A C 1
ATOM 858 O O . LEU A 1 108 ? 24.907 11.110 -27.423 1.00 75.56 108 LEU A O 1
ATOM 862 N N . MET A 1 109 ? 23.944 12.766 -28.613 1.00 79.19 109 MET A N 1
ATOM 863 C CA . MET A 1 109 ? 24.617 12.458 -29.874 1.00 79.19 109 MET A CA 1
ATOM 864 C C . MET A 1 109 ? 26.042 13.008 -29.820 1.00 79.19 109 MET A C 1
ATOM 866 O O . MET A 1 109 ? 26.251 14.195 -29.567 1.00 79.19 109 MET A O 1
ATOM 870 N N . LEU A 1 110 ? 27.021 12.145 -30.045 1.00 80.12 110 LEU A N 1
ATOM 871 C CA . LEU A 1 110 ? 28.434 12.485 -30.045 1.00 80.12 110 LEU A CA 1
ATOM 872 C C . LEU A 1 110 ? 28.866 12.844 -31.465 1.00 80.12 110 LEU A C 1
ATOM 874 O O . LEU A 1 110 ? 28.758 12.027 -32.377 1.00 80.12 110 LEU A O 1
ATOM 878 N N . ALA A 1 111 ? 29.385 14.058 -31.645 1.00 78.94 111 ALA A N 1
ATOM 879 C CA . ALA A 1 111 ? 29.974 14.473 -32.918 1.00 78.94 111 ALA A CA 1
ATOM 880 C C . ALA A 1 111 ? 31.318 13.772 -33.192 1.00 78.94 111 ALA A C 1
ATOM 882 O O . ALA A 1 111 ? 31.692 13.586 -34.347 1.00 78.94 111 ALA A O 1
ATOM 883 N N . GLU A 1 112 ? 32.025 13.363 -32.135 1.00 81.88 112 GLU A N 1
ATOM 884 C CA . GLU A 1 112 ? 33.344 12.736 -32.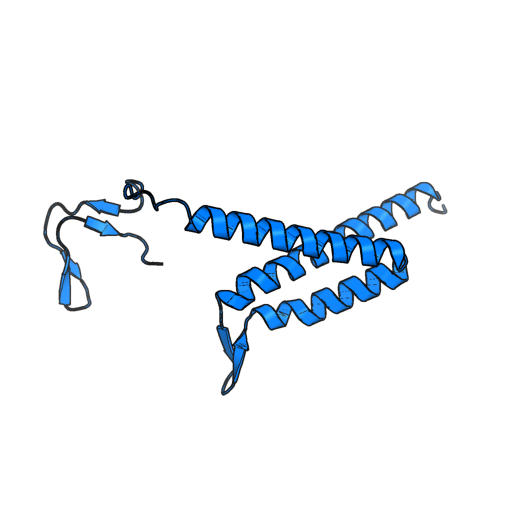197 1.00 81.88 112 GLU A CA 1
ATOM 885 C C . GLU A 1 112 ? 33.454 11.599 -31.164 1.00 81.88 112 GLU A C 1
ATOM 887 O O . GLU A 1 112 ? 32.755 11.630 -30.146 1.00 81.88 112 GLU A O 1
ATOM 892 N N . PRO A 1 113 ? 34.316 10.590 -31.399 1.00 79.75 113 PRO A N 1
ATOM 893 C CA . PRO A 1 113 ? 34.601 9.548 -30.416 1.00 79.75 113 PRO A CA 1
ATOM 894 C C . PRO A 1 113 ? 35.143 10.161 -29.125 1.00 79.75 113 PRO A C 1
ATOM 896 O O . PRO A 1 113 ? 36.146 10.874 -29.163 1.00 79.75 113 PRO A O 1
ATOM 899 N N . ILE A 1 114 ? 34.540 9.840 -27.980 1.00 80.88 114 ILE A N 1
ATOM 900 C CA . ILE A 1 114 ? 35.069 10.251 -26.674 1.00 80.88 114 ILE A CA 1
ATOM 901 C C . ILE A 1 114 ? 35.556 9.046 -25.874 1.00 80.88 114 ILE A C 1
ATOM 903 O O . ILE A 1 114 ? 34.911 7.998 -25.841 1.00 80.88 114 ILE A O 1
ATOM 907 N N . GLY A 1 115 ? 36.721 9.20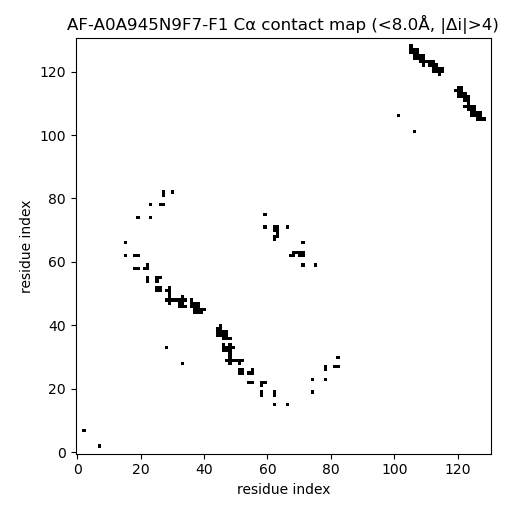0 -25.243 1.00 80.44 115 GLY A N 1
ATOM 908 C CA . GLY A 1 115 ? 37.297 8.203 -24.344 1.00 80.44 115 GLY A CA 1
ATOM 909 C C . GLY A 1 115 ? 36.677 8.288 -22.952 1.00 80.44 115 GLY A C 1
ATOM 910 O O . GLY A 1 115 ? 36.588 9.369 -22.368 1.00 80.44 115 GLY A O 1
ATOM 911 N N . LEU A 1 116 ? 36.259 7.146 -22.419 1.00 81.12 116 LEU A N 1
ATOM 912 C CA . LEU A 1 116 ? 35.750 6.997 -21.065 1.00 81.12 116 LEU A CA 1
ATOM 913 C C . LEU A 1 116 ? 36.904 6.793 -20.068 1.00 81.12 116 LEU A C 1
ATOM 915 O O . LEU A 1 116 ? 37.956 6.265 -20.434 1.00 81.12 116 LEU A O 1
ATOM 919 N N . PRO A 1 117 ? 36.698 7.110 -18.775 1.00 78.00 117 PRO A N 1
ATOM 920 C CA . PRO A 1 117 ? 37.678 6.853 -17.711 1.00 78.00 117 PRO A CA 1
ATOM 921 C C . PRO A 1 117 ? 38.094 5.380 -17.573 1.00 78.00 117 PRO A C 1
ATOM 923 O O . PRO A 1 117 ? 39.137 5.090 -16.994 1.00 78.00 117 PRO A O 1
ATOM 926 N N . ASN A 1 118 ? 37.292 4.461 -18.118 1.00 78.44 118 ASN A N 1
ATOM 927 C CA . ASN A 1 118 ? 37.558 3.023 -18.130 1.00 78.44 118 ASN A CA 1
ATOM 928 C C . ASN A 1 118 ? 38.458 2.579 -19.301 1.00 78.44 118 ASN A C 1
ATOM 930 O O . ASN A 1 118 ? 38.806 1.407 -19.382 1.00 78.44 118 ASN A O 1
ATOM 934 N N . GLY A 1 119 ? 38.843 3.497 -20.196 1.00 77.62 119 GLY A N 1
ATOM 935 C CA . GLY A 1 119 ? 39.681 3.217 -21.367 1.00 77.62 119 GLY A CA 1
ATOM 936 C C . GLY A 1 119 ? 38.911 2.862 -22.644 1.00 77.62 119 GLY A C 1
ATOM 937 O O . GLY A 1 119 ? 39.515 2.830 -23.714 1.00 77.62 119 GLY A O 1
ATOM 938 N N . ASP A 1 120 ? 37.596 2.657 -22.556 1.00 80.25 120 ASP A N 1
ATOM 939 C CA . ASP A 1 120 ? 36.724 2.418 -23.711 1.00 80.25 120 ASP A CA 1
ATOM 940 C C . ASP A 1 120 ? 36.405 3.720 -24.459 1.00 80.25 120 ASP A C 1
ATOM 942 O O . ASP A 1 120 ? 36.350 4.793 -23.858 1.00 80.25 120 ASP A O 1
ATOM 946 N N . SER A 1 121 ? 36.156 3.646 -25.767 1.00 79.00 121 SER A N 1
ATOM 947 C CA . SER A 1 121 ? 35.673 4.781 -26.559 1.00 79.00 121 SER A CA 1
ATOM 948 C C . SER A 1 121 ? 34.216 4.579 -26.962 1.00 79.00 121 SER A C 1
ATOM 950 O O . SER A 1 121 ? 33.825 3.497 -27.398 1.00 79.00 121 SER A O 1
ATOM 952 N N . VAL A 1 122 ? 33.401 5.628 -26.824 1.00 78.44 122 VAL A N 1
ATOM 953 C CA . VAL A 1 122 ? 32.008 5.616 -27.286 1.00 78.44 122 VAL A CA 1
ATOM 954 C C . VAL A 1 122 ? 31.867 6.526 -28.493 1.00 78.44 122 VAL A C 1
ATOM 956 O O . VAL A 1 122 ? 32.382 7.647 -28.513 1.00 78.44 122 VAL A O 1
ATOM 959 N N . THR A 1 123 ? 31.171 6.030 -29.509 1.00 77.75 123 THR A N 1
ATOM 960 C CA . THR A 1 123 ? 30.905 6.722 -30.770 1.00 77.75 123 THR A CA 1
ATOM 961 C C . THR A 1 123 ? 29.405 6.764 -31.040 1.00 77.75 123 THR A C 1
ATOM 963 O O . THR A 1 123 ? 28.672 5.828 -30.726 1.00 77.75 123 THR A O 1
ATOM 966 N N . GLY A 1 124 ? 28.928 7.865 -31.622 1.00 79.38 124 GLY A N 1
ATOM 967 C CA . GLY A 1 124 ? 27.531 8.012 -32.033 1.00 79.38 124 GLY A CA 1
ATOM 968 C C . GLY A 1 124 ? 26.611 8.544 -30.937 1.00 79.38 124 GLY A C 1
ATOM 969 O O . GLY A 1 124 ? 26.165 9.681 -31.043 1.00 79.38 124 GLY A O 1
ATOM 970 N N . GLN A 1 125 ? 26.315 7.767 -29.893 1.00 75.38 125 GLN A N 1
ATOM 971 C CA . GLN A 1 125 ? 25.323 8.153 -28.880 1.00 75.38 125 GLN A CA 1
ATOM 972 C C . GLN A 1 125 ? 25.686 7.609 -27.495 1.00 75.38 125 GLN A C 1
ATOM 974 O O . GLN A 1 125 ? 26.101 6.460 -27.365 1.00 75.38 125 GLN A O 1
ATOM 979 N N . ILE A 1 126 ? 25.516 8.432 -26.459 1.00 75.38 126 ILE A N 1
ATOM 980 C CA . ILE A 1 126 ? 25.648 8.035 -25.051 1.00 75.38 126 ILE A CA 1
ATOM 981 C C . ILE A 1 126 ? 24.324 8.240 -24.333 1.00 75.38 126 ILE A C 1
ATOM 983 O O . ILE A 1 126 ? 23.715 9.306 -24.436 1.00 75.38 126 ILE A O 1
ATOM 987 N N . GLU A 1 127 ? 23.914 7.245 -23.552 1.00 75.88 127 GLU A N 1
ATOM 988 C CA . GLU A 1 127 ? 22.844 7.399 -22.571 1.00 75.88 127 GLU A CA 1
ATOM 989 C C . GLU A 1 127 ? 23.351 8.160 -21.343 1.00 75.88 127 GLU A C 1
ATOM 991 O O . GLU A 1 127 ? 24.393 7.842 -20.775 1.00 75.88 127 GLU A O 1
ATOM 996 N N . LEU A 1 128 ? 22.601 9.176 -20.919 1.00 71.94 128 LEU A N 1
ATOM 997 C CA . LEU A 1 128 ? 22.945 9.993 -19.750 1.00 71.94 128 LEU A CA 1
ATOM 998 C C . LEU A 1 128 ? 22.746 9.254 -18.420 1.00 71.94 128 LEU A C 1
ATOM 1000 O O . LEU A 1 128 ? 23.366 9.609 -17.420 1.00 71.94 128 LEU A O 1
ATOM 1004 N N . PHE A 1 129 ? 21.876 8.243 -18.405 1.00 68.81 129 PHE A N 1
ATOM 1005 C CA . PHE A 1 129 ? 21.554 7.445 -17.229 1.00 68.81 129 PHE A CA 1
ATOM 1006 C C . PHE A 1 129 ? 21.450 5.978 -17.638 1.00 68.81 129 PHE A C 1
ATOM 1008 O O . PHE A 1 129 ? 20.473 5.593 -18.275 1.00 68.81 129 PHE A O 1
ATOM 1015 N N . SER A 1 130 ? 22.424 5.159 -17.249 1.00 58.84 130 SER A N 1
ATOM 1016 C CA . SER A 1 130 ? 22.253 3.707 -17.241 1.00 58.84 130 SER A CA 1
ATOM 1017 C C . SER A 1 130 ? 21.532 3.329 -15.945 1.00 58.84 130 SER A C 1
ATOM 1019 O O . SER A 1 130 ? 22.084 3.549 -14.861 1.00 58.84 130 SER A O 1
ATOM 1021 N N . LEU A 1 131 ? 20.293 2.840 -16.041 1.00 51.22 131 LEU A N 1
ATOM 1022 C CA . LEU A 1 131 ? 19.575 2.250 -14.902 1.00 51.22 131 LEU A CA 1
ATOM 1023 C C . LEU A 1 131 ? 20.145 0.878 -14.535 1.00 51.22 131 LEU A C 1
ATOM 1025 O O . LEU A 1 131 ? 20.512 0.129 -15.467 1.00 51.22 131 LEU A O 1
#

Sequence (131 aa):
MQPSKTTLLIRRERVFLILSGIFLCAMTMLNLLGITRFIELGPWTLAVGVLPYPITFLCTDLVSELYGRRRANFLVTFGLCLNFFILGFMWLGNALPAAEIQAPWQTLMLAEPIGLPNGDSVTGQIELFSL